Protein AF-A0A2M9IS26-F1 (afdb_monomer_lite)

Foldseek 3Di:
DDDPPPPPDPPPPPPLVNLLVVLQVVLVVLVQCLPPVRHPFDKFFFLDDDVVLVVLSVLLNVLSVVSNVLSVVLSVVQVVDPPRDPVSSVVSSVSSVVSLVVSLVSLVVSVVVSVVNCVVCVVPPSVRRPDRTDIDGGRHRPPDD

Radius of gyration: 22.19 Å; chains: 1; bounding box: 55×34×73 Å

Secondary structure (DSSP, 8-state):
---------------HHHHHHHHHHHHHHHHHHHSTTT--PEEEEESS--TTHHHHHHHHHHHHHHHHHHHHHHHHHHHH-SS--THHHHHHHHHHHHHHHHHHHHHHHHHHHHHHHHHHTTTS-GGG-SSPPEEEEEPPPSS--

Sequence (145 aa):
MIDQSNEVKPGFSVHPLLVFGLGWLLGLASLVERVPLIGHGRQYGLCHPVPSLGPFTGTALVLIGGAFLASSFGAVMVARTSPPRRVFPIACLLIVSALLTAADRVDVHGERVAAEAVRAYASVPADQCDYTPDVYTATPGWFSW

pLDDT: mean 73.59, std 10.51, range [46.31, 87.0]

Structure (mmCIF, N/CA/C/O backbone):
data_AF-A0A2M9IS26-F1
#
_entry.id   AF-A0A2M9IS26-F1
#
loop_
_atom_site.group_PDB
_atom_site.id
_atom_site.type_symbol
_atom_site.label_atom_id
_atom_site.label_alt_id
_atom_site.label_comp_id
_atom_site.label_asym_id
_atom_site.label_entity_id
_atom_site.label_seq_id
_atom_site.pdbx_PDB_ins_code
_atom_site.Cartn_x
_atom_site.Cartn_y
_atom_site.Cartn_z
_atom_site.occupancy
_atom_site.B_iso_or_equiv
_atom_site.auth_seq_id
_atom_site.auth_comp_id
_atom_site.auth_asym_id
_atom_site.auth_atom_id
_atom_site.pdbx_PDB_model_num
ATOM 1 N N . MET A 1 1 ? -35.591 -23.460 47.192 1.00 46.31 1 MET A N 1
ATOM 2 C CA . MET A 1 1 ? -34.126 -23.279 47.239 1.00 46.31 1 MET A CA 1
ATOM 3 C C . MET A 1 1 ? -33.550 -24.134 46.120 1.00 46.31 1 MET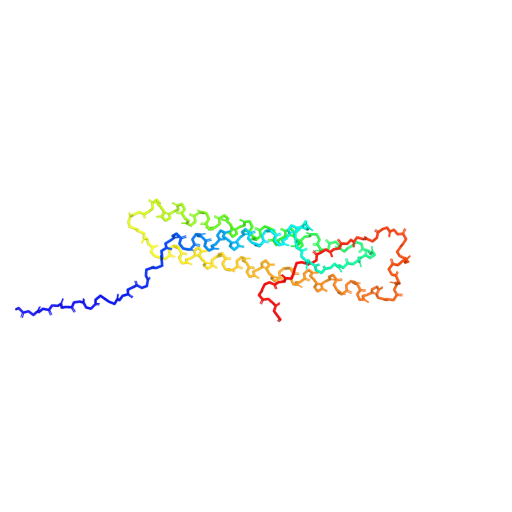 A C 1
ATOM 5 O O . MET A 1 1 ? -33.417 -25.334 46.299 1.00 46.31 1 MET A O 1
ATOM 9 N N . ILE A 1 2 ? -33.376 -23.562 44.928 1.00 46.84 2 ILE A N 1
ATOM 10 C CA . ILE A 1 2 ? -32.699 -24.214 43.799 1.00 46.84 2 ILE A CA 1
ATOM 11 C C . ILE A 1 2 ? -31.676 -23.193 43.320 1.00 46.84 2 ILE A C 1
ATOM 13 O O . ILE A 1 2 ? -32.036 -22.086 42.925 1.00 46.84 2 ILE A O 1
ATOM 17 N N . ASP A 1 3 ? -30.419 -23.561 43.506 1.00 48.00 3 ASP A N 1
ATOM 18 C CA . ASP A 1 3 ? -29.225 -22.776 43.245 1.00 48.00 3 ASP A CA 1
ATOM 19 C C . ASP A 1 3 ? -29.009 -22.686 41.726 1.00 48.00 3 ASP A C 1
ATOM 21 O O . ASP A 1 3 ? -28.799 -23.702 41.062 1.00 48.00 3 ASP A O 1
ATOM 25 N N . GLN A 1 4 ? -29.148 -21.486 41.155 1.00 47.78 4 GLN A N 1
ATOM 26 C CA . GLN A 1 4 ? -28.767 -21.212 39.769 1.00 47.78 4 GLN A CA 1
ATOM 27 C C . GLN A 1 4 ? -27.295 -20.804 39.744 1.00 47.78 4 GLN A C 1
ATOM 29 O O . GLN A 1 4 ? -26.956 -19.620 39.677 1.00 47.78 4 GLN A O 1
ATOM 34 N N . SER A 1 5 ? -26.415 -21.801 39.775 1.00 49.53 5 SER A N 1
ATOM 35 C CA . SER A 1 5 ? -25.014 -21.643 39.408 1.00 49.53 5 SER A CA 1
ATOM 36 C C . SER A 1 5 ? -24.925 -21.353 37.907 1.00 49.53 5 SER A C 1
ATOM 38 O O . SER A 1 5 ? -24.766 -22.232 37.064 1.00 49.53 5 SER A O 1
ATOM 40 N N . ASN A 1 6 ? -25.076 -20.075 37.560 1.00 53.09 6 ASN A N 1
ATOM 41 C CA . ASN A 1 6 ? -24.770 -19.564 36.234 1.00 53.09 6 ASN A CA 1
ATOM 42 C C . ASN A 1 6 ? -23.290 -19.834 35.943 1.00 53.09 6 ASN A C 1
ATOM 44 O O . ASN A 1 6 ? -22.412 -19.134 36.449 1.00 53.09 6 ASN A O 1
ATOM 48 N N . GLU A 1 7 ? -23.020 -20.845 35.116 1.00 47.09 7 GLU A N 1
ATOM 49 C CA . GLU A 1 7 ? -21.742 -21.016 34.436 1.00 47.09 7 GLU A CA 1
ATOM 50 C C . GLU A 1 7 ? -21.426 -19.733 33.660 1.00 47.09 7 GLU A C 1
ATOM 52 O O . GLU A 1 7 ? -21.895 -19.494 32.542 1.00 47.09 7 GLU A O 1
ATOM 57 N N . VAL A 1 8 ? -20.602 -18.879 34.260 1.00 56.06 8 VAL A N 1
ATOM 58 C CA . VAL A 1 8 ? -19.951 -17.787 33.551 1.00 56.06 8 VAL A CA 1
ATOM 59 C C . VAL A 1 8 ? -18.922 -18.436 32.631 1.00 56.06 8 VAL A C 1
ATOM 61 O O . VAL A 1 8 ? -17.785 -18.685 33.027 1.00 56.06 8 VAL A O 1
ATOM 64 N N . LYS A 1 9 ? -19.325 -18.734 31.388 1.00 53.34 9 LYS A N 1
ATOM 65 C CA . LYS A 1 9 ? -18.377 -19.057 30.313 1.00 53.34 9 LYS A CA 1
ATOM 66 C C . LYS A 1 9 ? -17.301 -17.969 30.309 1.00 53.34 9 LYS A C 1
ATOM 68 O O . LYS A 1 9 ? -17.676 -16.791 30.262 1.00 53.34 9 LYS A O 1
ATOM 73 N N . PRO A 1 10 ? -16.000 -18.312 30.348 1.00 46.38 10 PRO A N 1
ATOM 74 C CA . PRO A 1 10 ? -14.939 -17.320 30.297 1.00 46.38 10 PRO A CA 1
ATOM 75 C C . PRO A 1 10 ? -15.026 -16.612 28.945 1.00 46.38 10 PRO A C 1
ATOM 77 O O . PRO A 1 10 ? -14.585 -17.108 27.911 1.00 46.38 10 PRO A O 1
ATOM 80 N N . GLY A 1 11 ? -15.698 -15.464 28.941 1.00 51.19 11 GLY A N 1
ATOM 81 C CA . GLY A 1 11 ? -15.820 -14.624 27.769 1.00 51.19 11 GLY A CA 1
ATOM 82 C C . GLY A 1 11 ? -14.435 -14.100 27.444 1.00 51.19 11 GLY A C 1
ATOM 83 O O . GLY A 1 11 ? -13.858 -13.378 28.252 1.00 51.19 11 GLY A O 1
ATOM 84 N N . PHE A 1 12 ? -13.919 -14.472 26.275 1.00 53.66 12 PHE A N 1
ATOM 85 C CA . PHE A 1 12 ? -12.666 -13.969 25.729 1.00 53.66 12 PHE A CA 1
ATOM 86 C C . PHE A 1 12 ? -12.699 -12.432 25.759 1.00 53.66 12 PHE A C 1
ATOM 88 O O . PHE A 1 12 ? -13.391 -11.787 24.968 1.00 53.66 12 PHE A O 1
ATOM 95 N N . SER A 1 13 ? -12.040 -11.838 26.754 1.00 57.16 13 SER A N 1
ATOM 96 C CA . SER A 1 13 ? -12.052 -10.395 26.963 1.00 57.16 13 SER A CA 1
ATOM 97 C C . SER A 1 13 ? -10.930 -9.802 26.131 1.00 57.16 13 SER A C 1
ATOM 99 O O . SER A 1 13 ? -9.798 -9.668 26.590 1.00 57.16 13 SER A O 1
ATOM 101 N N . VAL A 1 14 ? -11.233 -9.493 24.871 1.00 59.91 14 VAL A N 1
ATOM 102 C CA . VAL A 1 14 ? -10.295 -8.790 23.994 1.00 59.91 14 VAL A CA 1
ATOM 103 C C . VAL A 1 14 ? -10.093 -7.391 24.568 1.00 59.91 14 VAL A C 1
ATOM 105 O O . VAL A 1 14 ? -11.009 -6.565 24.552 1.00 59.91 14 VAL A O 1
ATOM 108 N N . HIS A 1 15 ? -8.910 -7.137 25.130 1.00 69.19 15 HIS A N 1
ATOM 109 C CA . HIS A 1 15 ? -8.607 -5.848 25.734 1.00 69.19 15 HIS A CA 1
ATOM 110 C C . HIS A 1 15 ? -8.590 -4.790 24.617 1.00 69.19 15 HIS A C 1
ATOM 112 O O . HIS A 1 15 ? -7.833 -4.940 23.658 1.00 69.19 15 HIS A O 1
ATOM 118 N N . PRO A 1 16 ? -9.390 -3.715 24.695 1.00 65.31 16 PRO A N 1
ATOM 119 C CA . PRO A 1 16 ? -9.460 -2.721 23.620 1.00 65.31 16 PRO A CA 1
ATOM 120 C C . PRO A 1 16 ? -8.125 -2.020 23.327 1.00 65.31 16 PRO A C 1
ATOM 122 O O . PRO A 1 16 ? -7.873 -1.628 22.192 1.00 65.31 16 PRO A O 1
ATOM 125 N N . LEU A 1 17 ? -7.232 -1.954 24.320 1.00 70.56 17 LEU A N 1
ATOM 126 C CA . LEU A 1 17 ? -5.839 -1.531 24.153 1.00 70.56 17 LEU A CA 1
ATOM 127 C C . LEU A 1 17 ? -5.050 -2.427 23.191 1.00 70.56 17 LEU A C 1
ATOM 129 O O . LEU A 1 17 ? -4.205 -1.935 22.453 1.00 70.56 17 LEU A O 1
ATOM 133 N N . LEU A 1 18 ? -5.343 -3.726 23.172 1.00 71.94 18 LEU A N 1
ATOM 134 C CA . LEU A 1 18 ? -4.676 -4.708 22.320 1.00 71.94 18 LEU A CA 1
ATOM 135 C C . LEU A 1 18 ? -5.096 -4.524 20.855 1.00 71.94 18 LEU A C 1
ATOM 137 O O . LEU A 1 18 ? -4.247 -4.539 19.971 1.00 71.94 18 LEU A O 1
ATOM 141 N N . VAL A 1 19 ? -6.384 -4.254 20.604 1.00 68.31 19 VAL A N 1
ATOM 142 C CA . VAL A 1 19 ? -6.912 -3.945 19.259 1.00 68.31 19 VAL A CA 1
ATOM 143 C C . VAL A 1 19 ? -6.318 -2.646 18.722 1.00 68.31 19 VAL A C 1
ATOM 145 O O . VAL A 1 19 ? -5.867 -2.601 17.579 1.00 68.31 19 VAL A O 1
ATOM 148 N N . PHE A 1 20 ? -6.276 -1.606 19.557 1.00 71.31 20 PHE A N 1
ATOM 149 C CA . PHE A 1 20 ? -5.666 -0.330 19.194 1.00 71.31 20 PHE A CA 1
ATOM 150 C C . PHE A 1 20 ? -4.170 -0.475 18.914 1.00 71.31 20 PHE A C 1
ATOM 152 O O . PHE A 1 20 ? -3.701 -0.040 17.864 1.00 71.31 20 PHE A O 1
ATOM 159 N N . GLY A 1 21 ? -3.435 -1.121 19.823 1.00 75.44 21 GLY A N 1
ATOM 160 C CA . GLY A 1 21 ? -1.999 -1.342 19.686 1.00 75.44 21 GLY A CA 1
ATOM 161 C C . GLY A 1 21 ? -1.659 -2.121 18.419 1.00 75.44 21 GLY A C 1
ATOM 162 O O . GLY A 1 21 ? -0.794 -1.692 17.663 1.00 75.44 21 GLY A O 1
ATOM 163 N N . LEU A 1 22 ? -2.390 -3.203 18.131 1.00 75.69 22 LEU A N 1
ATOM 164 C CA . LEU A 1 22 ? -2.222 -3.969 16.893 1.00 75.69 22 LEU A CA 1
ATOM 165 C C . LEU A 1 22 ? -2.521 -3.130 15.651 1.00 75.69 22 LEU A C 1
ATOM 167 O O . LEU A 1 22 ? -1.699 -3.097 14.744 1.00 75.69 22 LEU A O 1
ATOM 171 N N . GLY A 1 23 ? -3.660 -2.434 15.602 1.00 71.00 23 GLY A N 1
ATOM 172 C CA . GLY A 1 23 ? -4.026 -1.620 14.440 1.00 71.00 23 GLY A CA 1
ATOM 173 C C . GLY A 1 23 ? -3.043 -0.475 14.186 1.00 71.00 23 GLY A C 1
ATOM 174 O O . GLY A 1 23 ? -2.708 -0.187 13.039 1.00 71.00 23 GLY A O 1
ATOM 175 N N . TRP A 1 24 ? -2.542 0.150 15.253 1.00 77.75 24 TRP A N 1
ATOM 176 C CA . TRP A 1 24 ? -1.553 1.222 15.170 1.00 77.75 24 TRP A CA 1
ATOM 177 C C . TRP A 1 24 ? -0.190 0.703 14.706 1.00 77.75 24 TRP A C 1
ATOM 179 O O . TRP A 1 24 ? 0.390 1.272 13.785 1.00 77.75 24 TRP A O 1
ATOM 189 N N . LEU A 1 25 ? 0.292 -0.404 15.282 1.00 80.00 25 LEU A N 1
ATOM 190 C CA . LEU A 1 25 ? 1.553 -1.033 14.880 1.00 80.00 25 LEU A CA 1
ATOM 191 C C . LEU A 1 25 ? 1.502 -1.544 13.440 1.00 80.00 25 LEU A C 1
ATOM 193 O O . LEU A 1 25 ? 2.449 -1.315 12.698 1.00 80.00 25 LEU A O 1
ATOM 197 N N . LEU A 1 26 ? 0.398 -2.175 13.027 1.00 74.31 26 LEU A N 1
ATOM 198 C CA . LEU A 1 26 ? 0.199 -2.623 11.646 1.00 74.31 26 LEU A CA 1
ATOM 199 C C . LEU A 1 26 ? 0.184 -1.434 10.681 1.00 74.31 26 LEU A C 1
ATOM 201 O O . LEU A 1 26 ? 0.877 -1.467 9.669 1.00 74.31 26 LEU A O 1
ATOM 205 N N . GLY A 1 27 ? -0.541 -0.362 11.014 1.00 71.88 27 GLY A N 1
ATOM 206 C CA . GLY A 1 27 ? -0.551 0.867 10.220 1.00 71.88 27 GLY A CA 1
ATOM 207 C C . GLY A 1 27 ? 0.842 1.491 10.099 1.00 71.88 27 GLY A C 1
ATOM 208 O O . GLY A 1 27 ? 1.278 1.802 8.993 1.00 71.88 27 GLY A O 1
ATOM 209 N N . LEU A 1 28 ? 1.572 1.606 11.212 1.00 78.12 28 LEU A N 1
ATOM 210 C CA . LEU A 1 28 ? 2.923 2.165 11.241 1.00 78.12 28 LEU A CA 1
ATOM 211 C C . LEU A 1 28 ? 3.913 1.308 10.445 1.00 78.12 28 LEU A C 1
ATOM 213 O O . LEU A 1 28 ? 4.630 1.838 9.604 1.00 78.12 28 LEU A O 1
ATOM 217 N N . ALA A 1 29 ? 3.933 -0.005 10.672 1.00 75.62 29 ALA A N 1
ATOM 218 C CA . ALA A 1 29 ? 4.802 -0.923 9.943 1.00 75.62 29 ALA A CA 1
ATOM 219 C C . ALA A 1 29 ? 4.510 -0.871 8.434 1.00 75.62 29 ALA A C 1
ATOM 221 O O . ALA A 1 29 ? 5.428 -0.760 7.627 1.00 75.62 29 ALA A O 1
ATOM 222 N N . SER A 1 30 ? 3.231 -0.800 8.056 1.00 70.31 30 SER A N 1
ATOM 223 C CA . SER A 1 30 ? 2.818 -0.686 6.656 1.00 70.31 30 SER A CA 1
ATOM 224 C C . SER A 1 30 ? 3.199 0.655 6.004 1.00 70.31 30 SER A C 1
ATOM 226 O O . SER A 1 30 ? 3.385 0.713 4.789 1.00 70.31 30 SER A O 1
ATOM 228 N N . LEU A 1 31 ? 3.331 1.731 6.790 1.00 71.62 31 LEU A N 1
ATOM 229 C CA . LEU A 1 31 ? 3.856 3.019 6.328 1.00 71.62 31 LEU A CA 1
ATOM 230 C C . LEU A 1 31 ? 5.372 2.963 6.167 1.00 71.62 31 LEU A C 1
ATOM 232 O O . LEU A 1 31 ? 5.874 3.368 5.126 1.00 71.62 31 LEU A O 1
ATOM 236 N N . VAL A 1 32 ? 6.086 2.450 7.173 1.00 75.50 32 VAL A N 1
ATOM 237 C CA . VAL A 1 32 ? 7.556 2.368 7.178 1.00 75.50 32 VAL A CA 1
ATOM 238 C C . VAL A 1 32 ? 8.068 1.585 5.974 1.00 75.50 32 VAL A C 1
ATOM 240 O O . VAL A 1 32 ? 9.007 2.031 5.322 1.00 75.50 32 VAL A O 1
ATOM 243 N N . GLU A 1 33 ? 7.422 0.474 5.626 1.00 68.31 33 GLU A N 1
ATOM 244 C CA . GLU A 1 33 ? 7.812 -0.314 4.454 1.00 68.31 33 GLU A CA 1
ATOM 245 C C . GLU A 1 33 ? 7.548 0.388 3.117 1.00 68.31 33 GLU A C 1
ATOM 247 O O . GLU A 1 33 ? 8.265 0.153 2.145 1.00 68.31 33 GLU A O 1
ATOM 252 N N . ARG A 1 34 ? 6.557 1.284 3.070 1.00 68.00 34 ARG A N 1
ATOM 253 C CA . ARG A 1 34 ? 6.233 2.085 1.882 1.00 68.00 34 ARG A CA 1
ATOM 254 C C . ARG A 1 34 ? 7.063 3.364 1.777 1.00 68.00 34 ARG A C 1
ATOM 256 O O . ARG A 1 34 ? 7.013 4.028 0.744 1.00 68.00 34 ARG A O 1
ATOM 263 N N . VAL A 1 35 ? 7.845 3.714 2.804 1.00 67.25 35 VAL A N 1
ATOM 264 C CA . VAL A 1 35 ? 8.830 4.793 2.699 1.00 67.25 35 VAL A CA 1
ATOM 265 C C . VAL A 1 35 ? 10.059 4.256 1.947 1.00 67.25 35 VAL A C 1
ATOM 267 O O . VAL A 1 35 ? 10.758 3.379 2.463 1.00 67.25 35 VAL A O 1
ATOM 270 N N . PRO A 1 36 ? 10.390 4.808 0.761 1.00 58.00 36 PRO A N 1
ATOM 271 C CA . PRO A 1 36 ? 11.473 4.310 -0.098 1.00 58.00 36 PRO A CA 1
ATOM 272 C C . PRO A 1 36 ? 12.872 4.399 0.537 1.00 58.00 36 PRO A C 1
ATOM 274 O O . PRO A 1 36 ? 13.829 3.858 -0.002 1.00 58.00 36 PRO A O 1
ATOM 277 N N . LEU A 1 37 ? 13.000 5.070 1.684 1.00 57.31 37 LEU A N 1
ATOM 278 C CA . LEU A 1 37 ? 14.251 5.214 2.425 1.00 57.31 37 LEU A CA 1
ATOM 279 C C . LEU A 1 37 ? 14.625 3.965 3.249 1.00 57.31 37 LEU A C 1
ATOM 281 O O . LEU A 1 37 ? 15.773 3.849 3.667 1.00 57.31 37 LEU A O 1
ATOM 285 N N . ILE A 1 38 ? 13.665 3.074 3.537 1.00 57.84 38 ILE A N 1
ATOM 286 C CA . ILE A 1 38 ? 13.836 1.972 4.505 1.00 57.84 38 ILE A CA 1
ATOM 287 C C . ILE A 1 38 ? 13.488 0.604 3.889 1.00 57.84 38 ILE A C 1
ATOM 289 O O . ILE A 1 38 ? 14.101 -0.400 4.249 1.00 57.84 38 ILE A O 1
ATOM 293 N N . GLY A 1 39 ? 12.533 0.540 2.956 1.00 57.91 39 GLY A N 1
ATOM 294 C CA . GLY A 1 39 ? 12.046 -0.723 2.392 1.00 57.91 39 GLY A CA 1
ATOM 295 C C . GLY A 1 39 ? 12.939 -1.334 1.302 1.00 57.91 39 GLY A C 1
ATOM 296 O O . GLY A 1 39 ? 13.387 -0.650 0.384 1.00 57.91 39 GLY A O 1
ATOM 297 N N . HIS A 1 40 ? 13.132 -2.657 1.342 1.00 64.00 40 HIS A N 1
ATOM 298 C CA . HIS A 1 40 ? 13.707 -3.453 0.246 1.00 64.00 40 HIS A CA 1
ATOM 299 C C . HIS A 1 40 ? 12.640 -3.800 -0.806 1.00 64.00 40 HIS A C 1
ATOM 301 O O . HIS A 1 40 ? 12.338 -4.967 -1.054 1.00 64.00 40 HIS A O 1
ATOM 307 N N . GLY A 1 41 ? 12.023 -2.772 -1.390 1.00 69.50 41 GLY A N 1
ATOM 308 C CA . GLY A 1 41 ? 11.051 -2.952 -2.466 1.00 69.50 41 GLY A CA 1
ATOM 309 C C . GLY A 1 41 ? 11.706 -3.459 -3.751 1.00 69.50 41 GLY A C 1
ATOM 310 O O . GLY A 1 41 ? 12.878 -3.182 -4.020 1.00 69.50 41 GLY A O 1
ATOM 311 N N . ARG A 1 42 ? 10.948 -4.194 -4.572 1.00 77.81 42 ARG A N 1
ATOM 312 C CA . ARG A 1 42 ? 11.415 -4.566 -5.913 1.00 77.81 42 ARG A CA 1
ATOM 313 C C . ARG A 1 42 ? 11.382 -3.336 -6.803 1.00 77.81 42 ARG A C 1
ATOM 315 O O . ARG A 1 42 ? 10.360 -2.661 -6.900 1.00 77.81 42 ARG A O 1
ATOM 322 N N . GLN A 1 43 ? 12.503 -3.053 -7.448 1.00 82.69 43 GLN A N 1
ATOM 323 C CA . GLN A 1 43 ? 12.634 -1.912 -8.341 1.00 82.69 43 GLN A CA 1
ATOM 324 C C . GLN A 1 43 ? 12.385 -2.349 -9.781 1.00 82.69 43 GLN A C 1
ATOM 326 O O . GLN A 1 43 ? 12.986 -3.307 -10.268 1.00 82.69 43 GLN A O 1
ATOM 331 N N . TYR A 1 44 ? 11.500 -1.626 -10.453 1.00 80.19 44 TYR A N 1
ATOM 332 C CA . TYR A 1 44 ? 11.160 -1.800 -11.854 1.00 80.19 44 TYR A CA 1
ATOM 333 C C . TYR A 1 44 ? 11.573 -0.526 -12.592 1.00 80.19 44 TYR A C 1
ATOM 335 O O . TYR A 1 44 ? 11.004 0.540 -12.364 1.00 80.19 44 TYR A O 1
ATOM 343 N N . GLY A 1 45 ? 12.597 -0.633 -13.442 1.00 80.31 45 GLY A N 1
ATOM 344 C CA . GLY A 1 45 ? 13.002 0.450 -14.335 1.00 80.31 45 GLY A CA 1
ATOM 345 C C . GLY A 1 45 ? 12.045 0.520 -15.516 1.00 80.31 45 GLY A C 1
ATOM 346 O O . GLY A 1 45 ? 11.952 -0.428 -16.294 1.00 80.31 45 GLY A O 1
ATOM 347 N N . LEU A 1 46 ? 11.314 1.619 -15.631 1.00 80.88 46 LEU A N 1
ATOM 348 C CA . LEU A 1 46 ? 10.361 1.856 -16.703 1.00 80.88 46 LEU A CA 1
ATOM 349 C C . LEU A 1 46 ? 11.006 2.830 -17.684 1.00 80.88 46 LEU A C 1
ATOM 351 O O . LEU A 1 46 ? 11.384 3.929 -17.282 1.00 80.88 46 LEU A O 1
ATOM 355 N N . CYS A 1 47 ? 11.120 2.448 -18.963 1.00 81.06 47 CYS A N 1
ATOM 356 C CA . CYS A 1 47 ? 11.392 3.452 -19.986 1.00 81.06 47 CYS A CA 1
ATOM 357 C C . CYS A 1 47 ? 10.179 4.384 -20.021 1.00 81.06 47 CYS A C 1
ATOM 359 O O . CYS A 1 47 ? 10.277 5.488 -19.535 1.00 81.06 47 CYS A O 1
ATOM 361 N N . HIS A 1 48 ? 8.994 3.956 -20.460 1.00 80.44 48 HIS A N 1
ATOM 362 C CA . HIS A 1 48 ? 7.860 4.884 -20.575 1.00 80.44 48 HIS A CA 1
ATOM 363 C C . HIS A 1 48 ? 7.088 5.102 -19.264 1.00 80.44 48 HIS A C 1
ATOM 365 O O . HIS A 1 48 ? 6.841 4.134 -18.538 1.00 80.44 48 HIS A O 1
ATOM 371 N N . PRO A 1 49 ? 6.621 6.339 -18.989 1.00 74.50 49 PRO A N 1
ATOM 372 C CA . PRO A 1 49 ? 5.776 6.606 -17.835 1.00 74.50 49 PRO A CA 1
ATOM 373 C C . PRO A 1 49 ? 4.466 5.829 -17.974 1.00 74.50 49 PRO A C 1
ATOM 375 O O . PRO A 1 49 ? 3.741 5.966 -18.961 1.00 74.50 49 PRO A O 1
ATOM 378 N N . VAL A 1 50 ? 4.152 5.007 -16.972 1.00 79.69 50 VAL A N 1
ATOM 379 C CA . VAL A 1 50 ? 2.904 4.242 -16.919 1.00 79.69 50 VAL A CA 1
ATOM 380 C C . VAL A 1 50 ? 1.918 5.013 -16.032 1.00 79.69 50 VAL A C 1
ATOM 382 O O . VAL A 1 50 ? 2.028 4.957 -14.803 1.00 79.69 50 VAL A O 1
ATOM 385 N N . PRO A 1 51 ? 0.946 5.746 -16.610 1.00 80.38 51 PRO A N 1
ATOM 386 C CA . PRO A 1 51 ? 0.114 6.692 -15.861 1.00 80.38 51 PRO A CA 1
ATOM 387 C C . PRO A 1 51 ? -0.771 6.028 -14.797 1.00 80.38 51 PRO A C 1
ATOM 389 O O . PRO A 1 51 ? -1.252 6.706 -13.893 1.00 80.38 51 PRO A O 1
ATOM 392 N N . SER A 1 52 ? -0.974 4.709 -14.864 1.00 80.19 52 SER A N 1
ATOM 393 C CA . SER A 1 52 ? -1.744 3.954 -13.874 1.00 80.19 52 SER A CA 1
ATOM 394 C C . SER A 1 52 ? -0.991 3.682 -12.567 1.00 80.19 52 SER A C 1
ATOM 396 O O . SER A 1 52 ? -1.644 3.460 -11.552 1.00 80.19 52 SER A O 1
ATOM 398 N N . LEU A 1 53 ? 0.350 3.738 -12.539 1.00 76.94 53 LEU A N 1
ATOM 399 C CA . LEU A 1 53 ? 1.132 3.394 -11.339 1.00 76.94 53 LEU A CA 1
ATOM 400 C C . LEU A 1 53 ? 1.014 4.435 -10.218 1.00 76.94 53 LEU A C 1
ATOM 402 O O . LEU A 1 53 ? 0.881 4.066 -9.052 1.00 76.94 53 LEU A O 1
ATOM 406 N N . GLY A 1 54 ? 1.000 5.728 -10.557 1.00 77.88 54 GLY A N 1
ATOM 407 C CA . GLY A 1 54 ? 0.845 6.810 -9.575 1.00 77.88 54 GLY A CA 1
ATOM 408 C C . GLY A 1 54 ? -0.452 6.705 -8.755 1.00 77.88 54 GLY A C 1
ATOM 409 O O . GLY A 1 54 ? -0.395 6.721 -7.521 1.00 77.88 54 GLY A O 1
ATOM 410 N N . PRO A 1 55 ? -1.622 6.538 -9.403 1.00 84.75 55 PRO A N 1
ATOM 411 C CA . PRO A 1 55 ? -2.889 6.305 -8.716 1.00 84.75 55 PRO A CA 1
ATOM 412 C C . PRO A 1 55 ? -2.893 5.081 -7.791 1.00 84.75 55 PRO A C 1
ATOM 414 O O . PRO A 1 55 ? -3.533 5.140 -6.739 1.00 84.75 55 PRO A O 1
ATOM 417 N N . PHE A 1 56 ? -2.188 3.992 -8.127 1.00 80.75 56 PHE A N 1
ATOM 418 C CA . PHE A 1 56 ? -2.149 2.799 -7.272 1.00 80.75 56 PHE A CA 1
ATOM 419 C C . PHE A 1 56 ? -1.441 3.072 -5.947 1.00 80.75 56 PHE A C 1
ATOM 421 O O . PHE A 1 56 ? -2.031 2.842 -4.891 1.00 80.75 56 PHE A O 1
ATOM 428 N N . THR A 1 57 ? -0.247 3.668 -5.983 1.00 77.31 57 THR A N 1
ATOM 429 C CA . THR A 1 57 ? 0.482 4.041 -4.761 1.00 77.31 57 THR A CA 1
ATOM 430 C C . THR A 1 57 ? -0.331 5.015 -3.904 1.00 77.31 57 THR A C 1
ATOM 432 O O . THR A 1 57 ? -0.439 4.843 -2.690 1.00 77.31 57 THR A O 1
ATOM 435 N N . GLY A 1 58 ? -0.972 6.011 -4.527 1.00 80.19 58 GLY A N 1
ATOM 436 C CA . GLY A 1 58 ? -1.853 6.942 -3.818 1.00 80.19 58 GLY A CA 1
ATOM 437 C C . GLY A 1 58 ? -3.046 6.244 -3.158 1.00 80.19 58 GLY A C 1
ATOM 438 O O . GLY A 1 58 ? -3.359 6.511 -1.999 1.00 80.19 58 GLY A O 1
ATOM 439 N N . THR A 1 59 ? -3.679 5.302 -3.859 1.00 83.56 59 THR A N 1
ATOM 440 C CA . THR A 1 59 ? -4.809 4.527 -3.325 1.00 83.56 59 THR A CA 1
ATOM 441 C C . THR A 1 59 ? -4.386 3.665 -2.138 1.00 83.56 59 THR A C 1
ATOM 443 O O . THR A 1 59 ? -5.071 3.668 -1.114 1.00 83.56 59 THR A O 1
ATOM 446 N N . ALA A 1 60 ? -3.244 2.977 -2.227 1.00 80.25 60 ALA A N 1
ATOM 447 C CA . ALA A 1 60 ? -2.708 2.182 -1.124 1.00 80.25 60 ALA A CA 1
ATOM 448 C C . ALA A 1 60 ? -2.455 3.049 0.123 1.00 80.25 60 ALA A C 1
ATOM 450 O O . ALA A 1 60 ? -2.907 2.706 1.217 1.00 80.25 60 ALA A O 1
ATOM 451 N N . LEU A 1 61 ? -1.834 4.225 -0.043 1.00 79.12 61 LEU A N 1
ATOM 452 C CA . LEU A 1 61 ? -1.602 5.184 1.045 1.00 79.12 61 LEU A CA 1
ATOM 453 C C . LEU A 1 61 ? -2.900 5.677 1.694 1.00 79.12 61 LEU A C 1
ATOM 455 O O . LEU A 1 61 ? -2.989 5.740 2.922 1.00 79.12 61 LEU A O 1
ATOM 459 N N . VAL A 1 62 ? -3.923 5.985 0.893 1.00 85.81 62 VAL A N 1
ATOM 460 C CA . VAL A 1 62 ? -5.237 6.402 1.405 1.00 85.81 62 VAL A CA 1
ATOM 461 C C . VAL A 1 62 ? -5.892 5.287 2.220 1.00 85.81 62 VAL A C 1
ATOM 463 O O . VAL A 1 62 ? -6.441 5.558 3.287 1.00 85.81 62 VAL A O 1
ATOM 466 N N . LEU A 1 63 ? -5.807 4.034 1.766 1.00 84.19 63 LEU A N 1
ATOM 467 C CA . LEU A 1 63 ? -6.375 2.887 2.480 1.00 84.19 63 LEU A CA 1
ATOM 468 C C . LEU A 1 63 ? -5.695 2.666 3.838 1.00 84.19 63 LEU A C 1
ATOM 470 O O . LEU A 1 63 ? -6.379 2.475 4.844 1.00 84.19 63 LEU A O 1
ATOM 474 N N . ILE A 1 64 ? -4.367 2.767 3.894 1.00 80.44 64 ILE A N 1
ATOM 475 C CA . ILE A 1 64 ? -3.599 2.659 5.145 1.00 80.44 64 ILE A CA 1
ATOM 476 C C . ILE A 1 64 ? -3.918 3.819 6.087 1.00 80.44 64 ILE A C 1
ATOM 478 O O . ILE A 1 64 ? -4.152 3.604 7.276 1.00 80.44 64 ILE A O 1
ATOM 482 N N . GLY A 1 65 ? -3.971 5.047 5.562 1.00 81.25 65 GLY A N 1
ATOM 483 C CA . GLY A 1 65 ? -4.361 6.224 6.335 1.00 81.25 65 GLY A CA 1
ATOM 484 C C . GLY A 1 65 ? -5.767 6.070 6.917 1.00 81.25 65 GLY A C 1
ATOM 485 O O . GLY A 1 65 ? -5.986 6.329 8.101 1.00 81.25 65 GLY A O 1
ATOM 486 N N . GLY A 1 66 ? -6.706 5.551 6.123 1.00 82.00 66 GLY A N 1
ATOM 487 C CA . GLY A 1 66 ? -8.050 5.198 6.574 1.00 82.00 66 GLY A CA 1
ATOM 488 C C . GLY A 1 66 ? -8.045 4.150 7.689 1.00 82.00 66 GLY A C 1
ATOM 489 O O . GLY A 1 66 ? -8.761 4.309 8.676 1.00 82.00 66 GLY A O 1
ATOM 490 N N . ALA A 1 67 ? -7.203 3.119 7.585 1.00 80.62 67 ALA A N 1
ATOM 491 C CA . ALA A 1 67 ? -7.071 2.082 8.608 1.00 80.62 67 ALA A CA 1
ATOM 492 C C . ALA A 1 67 ? -6.523 2.654 9.927 1.00 80.62 67 ALA A C 1
ATOM 494 O O . ALA A 1 67 ? -7.048 2.373 11.008 1.00 80.62 67 ALA A O 1
ATOM 495 N N . PHE A 1 68 ? -5.519 3.525 9.842 1.00 77.94 68 PHE A N 1
ATOM 496 C CA . PHE A 1 68 ? -4.948 4.214 10.995 1.00 77.94 68 PHE A CA 1
ATOM 497 C C . PHE A 1 68 ? -5.977 5.108 11.704 1.00 77.94 68 PHE A C 1
ATOM 499 O O . PHE A 1 68 ? -6.111 5.075 12.935 1.00 77.94 68 PHE A O 1
ATOM 506 N N . LEU A 1 69 ? -6.756 5.868 10.929 1.00 83.31 69 LEU A N 1
ATOM 507 C CA . LEU A 1 69 ? -7.846 6.688 11.452 1.00 83.31 69 LEU A CA 1
ATOM 508 C C . LEU A 1 69 ? -8.928 5.816 12.093 1.00 83.31 69 LEU A C 1
ATOM 510 O O . LEU A 1 69 ? -9.319 6.081 13.227 1.00 83.31 69 LEU A O 1
ATOM 514 N N . ALA A 1 70 ? -9.362 4.742 11.429 1.00 80.56 70 ALA A N 1
ATOM 515 C CA . ALA A 1 70 ? -10.365 3.821 11.962 1.00 80.56 70 ALA A CA 1
ATOM 516 C C . ALA A 1 70 ? -9.932 3.207 13.304 1.00 80.56 70 ALA A C 1
ATOM 518 O O . ALA A 1 70 ? -10.737 3.148 14.236 1.00 80.56 70 ALA A O 1
ATOM 519 N N . SER A 1 71 ? -8.658 2.821 13.439 1.00 76.12 71 SER A N 1
ATOM 520 C CA . SER A 1 71 ? -8.093 2.333 14.705 1.00 76.12 71 SER A CA 1
ATOM 521 C C . SER A 1 71 ? -8.118 3.411 15.799 1.00 76.12 71 SER A C 1
ATOM 523 O O . SER A 1 71 ? -8.563 3.162 16.923 1.00 76.12 71 SER A O 1
ATOM 525 N N . SER A 1 72 ? -7.721 4.640 15.459 1.00 79.25 72 SER A N 1
ATOM 526 C CA . SER A 1 72 ? -7.687 5.776 16.391 1.00 79.25 72 SER A CA 1
ATOM 527 C C . SER A 1 72 ? -9.082 6.166 16.885 1.00 79.25 72 SER A C 1
ATOM 529 O O . SER A 1 72 ? -9.305 6.300 18.089 1.00 79.25 72 SER A O 1
ATOM 531 N N . PHE A 1 73 ? -10.052 6.279 15.973 1.00 83.25 73 PHE A N 1
ATOM 532 C CA . PHE A 1 73 ? -11.456 6.514 16.317 1.00 83.25 73 PHE A CA 1
ATOM 533 C C . PHE A 1 73 ? -12.030 5.366 17.149 1.00 83.25 73 PHE A C 1
ATOM 535 O O . PHE A 1 73 ? -12.732 5.616 18.131 1.00 83.25 73 PHE A O 1
ATOM 542 N N . GLY A 1 74 ? -11.681 4.125 16.800 1.00 75.69 74 GLY A N 1
ATOM 543 C CA . GLY A 1 74 ? -12.007 2.924 17.560 1.00 75.69 74 GLY A CA 1
ATOM 544 C C . GLY A 1 74 ? -11.627 3.054 19.036 1.00 75.69 74 GLY A C 1
ATOM 545 O O . GLY A 1 74 ? -12.464 2.897 19.926 1.00 75.69 74 GLY A O 1
ATOM 546 N N . ALA A 1 75 ? -10.371 3.418 19.291 1.00 74.56 75 ALA A N 1
ATOM 547 C CA . ALA A 1 75 ? -9.836 3.577 20.638 1.00 74.56 75 ALA A CA 1
ATOM 548 C C . ALA A 1 75 ? -10.474 4.733 21.413 1.00 74.56 75 ALA A C 1
ATOM 550 O O . ALA A 1 75 ? -10.862 4.551 22.568 1.00 74.56 75 ALA A O 1
ATOM 551 N N . VAL A 1 76 ? -10.628 5.902 20.782 1.00 80.88 76 VAL A N 1
ATOM 552 C CA . VAL A 1 76 ? -11.245 7.076 21.422 1.00 80.88 76 VAL A CA 1
ATOM 553 C C . VAL A 1 76 ? -12.684 6.778 21.831 1.00 80.88 76 VAL A C 1
ATOM 555 O O . VAL A 1 76 ? -13.095 7.119 22.939 1.00 80.88 76 VAL A O 1
ATOM 558 N N . MET A 1 77 ? -13.450 6.122 20.960 1.00 78.56 77 MET A N 1
ATOM 559 C CA . MET A 1 77 ? -14.838 5.773 21.249 1.00 78.56 77 MET A CA 1
ATOM 560 C C . MET A 1 77 ? -14.936 4.754 22.380 1.00 78.56 77 MET A C 1
ATOM 562 O O . MET A 1 77 ? -15.713 4.971 23.306 1.00 78.56 77 MET A O 1
ATOM 566 N N . VAL A 1 78 ? -14.106 3.703 22.376 1.00 74.75 78 VAL A N 1
ATOM 567 C CA . VAL A 1 78 ? -14.097 2.722 23.472 1.00 74.75 78 VAL A CA 1
ATOM 568 C C . VAL A 1 78 ? -13.705 3.363 24.804 1.00 74.75 78 VAL A C 1
ATOM 570 O O . VAL A 1 78 ? -14.318 3.049 25.820 1.00 74.75 78 VAL A O 1
ATOM 573 N N . ALA A 1 79 ? -12.743 4.290 24.811 1.00 75.38 79 ALA A N 1
ATOM 574 C CA . ALA A 1 79 ? -12.350 5.015 26.019 1.00 75.38 79 ALA A CA 1
ATOM 575 C C . ALA A 1 79 ? -13.462 5.929 26.567 1.00 75.38 79 ALA A C 1
ATOM 577 O O . ALA A 1 79 ? -13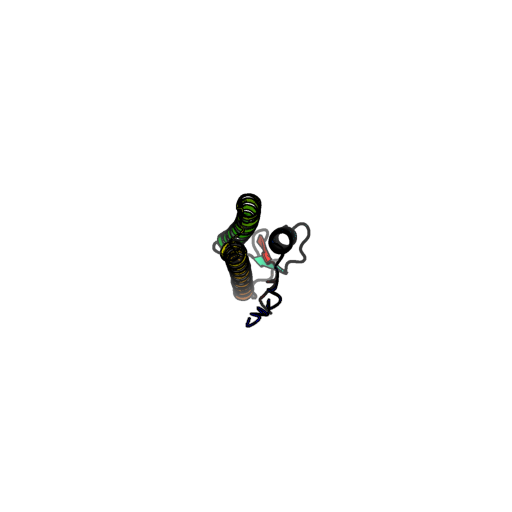.504 6.193 27.766 1.00 75.38 79 ALA A O 1
ATOM 578 N N . ARG A 1 80 ? -14.360 6.421 25.701 1.00 80.38 80 ARG A N 1
ATOM 579 C CA . ARG A 1 80 ? -15.448 7.342 26.073 1.00 80.38 80 ARG A CA 1
ATOM 580 C C . ARG A 1 80 ? -16.766 6.648 26.411 1.00 80.38 80 ARG A C 1
ATOM 582 O O . ARG A 1 80 ? -17.598 7.248 27.086 1.00 80.38 80 ARG A O 1
ATOM 589 N N . THR A 1 81 ? -16.992 5.420 25.949 1.00 70.06 81 THR A N 1
ATOM 590 C CA . THR A 1 81 ? -18.255 4.707 26.184 1.00 70.06 81 THR A CA 1
ATOM 591 C C . THR A 1 81 ? -18.169 3.743 27.363 1.00 70.06 81 THR A C 1
ATOM 593 O O . THR A 1 81 ? -17.496 2.717 27.281 1.00 70.06 81 THR A O 1
ATOM 596 N N . SER A 1 82 ? -18.952 4.020 28.407 1.00 68.75 82 SER A N 1
ATOM 597 C CA . SER A 1 82 ? -19.236 3.093 29.508 1.00 68.75 82 SER A CA 1
ATOM 598 C C . SER A 1 82 ? -20.743 2.800 29.569 1.00 68.75 82 SER A C 1
ATOM 600 O O . SER A 1 82 ? -21.518 3.752 29.665 1.00 68.75 82 SER A O 1
ATOM 602 N N . PRO A 1 83 ? -21.190 1.527 29.537 1.00 66.25 83 PRO A N 1
ATOM 603 C CA . PRO A 1 83 ? -20.398 0.305 29.379 1.00 66.25 83 PRO A CA 1
ATOM 604 C C . PRO A 1 83 ? -19.942 0.071 27.921 1.00 66.25 83 PRO A C 1
ATOM 606 O O . PRO A 1 83 ? -20.677 0.392 26.981 1.00 66.25 83 PRO A O 1
ATOM 609 N N . PRO A 1 84 ? -18.760 -0.533 27.704 1.00 63.1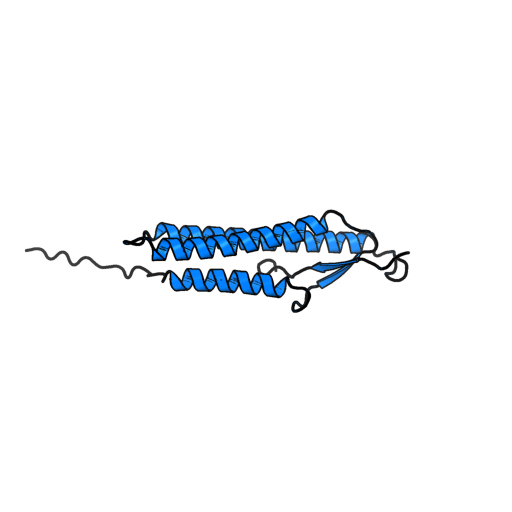9 84 PRO A N 1
ATOM 610 C CA . PRO A 1 84 ? -18.240 -0.782 26.365 1.00 63.19 84 PRO A CA 1
ATOM 611 C C . PRO A 1 84 ? -19.078 -1.847 25.646 1.00 63.19 84 PRO A C 1
ATOM 613 O O . PRO A 1 84 ? -19.122 -3.017 26.037 1.00 63.19 84 PRO A O 1
ATOM 616 N N . ARG A 1 85 ? -19.736 -1.463 24.548 1.00 67.38 85 ARG A N 1
ATOM 617 C CA . ARG A 1 85 ? -20.413 -2.420 23.662 1.00 67.38 85 ARG A CA 1
ATOM 618 C C . ARG A 1 85 ? -19.363 -3.170 22.841 1.00 67.38 85 ARG A C 1
ATOM 620 O O . ARG A 1 85 ? -18.764 -2.592 21.939 1.00 67.38 85 ARG A O 1
ATOM 627 N N . ARG A 1 86 ? -19.186 -4.472 23.107 1.00 69.69 86 ARG A N 1
ATOM 628 C CA . ARG A 1 86 ? -18.198 -5.351 22.435 1.00 69.69 86 ARG A CA 1
ATOM 629 C C . ARG A 1 86 ? -18.277 -5.361 20.901 1.00 69.69 86 ARG A C 1
ATOM 631 O O . ARG A 1 86 ? -17.282 -5.650 20.253 1.00 69.69 86 ARG A O 1
ATOM 638 N N . VAL A 1 87 ? -19.429 -5.028 20.318 1.00 75.56 87 VAL A N 1
ATOM 639 C CA . VAL A 1 87 ? -19.643 -5.015 18.858 1.00 75.56 87 VAL A CA 1
ATOM 640 C C . VAL A 1 87 ? -18.774 -3.966 18.156 1.00 75.56 87 VAL A C 1
ATOM 642 O O . VAL A 1 87 ? -18.264 -4.213 17.069 1.00 75.56 87 VAL A O 1
ATOM 645 N N . PHE A 1 88 ? -18.567 -2.810 18.786 1.00 75.50 88 PHE A N 1
ATOM 646 C CA . PHE A 1 88 ? -17.854 -1.691 18.177 1.00 75.50 88 PHE A CA 1
ATOM 647 C C . PHE A 1 88 ? -16.353 -1.959 17.928 1.00 75.50 88 PHE A C 1
ATOM 649 O O . PHE A 1 88 ? -15.924 -1.810 16.785 1.00 75.50 88 PHE A O 1
ATOM 656 N N . PRO A 1 89 ? -15.543 -2.420 18.909 1.00 72.19 89 PRO A N 1
ATOM 657 C CA . PRO A 1 89 ? -14.131 -2.726 18.659 1.00 72.19 89 PRO A CA 1
ATOM 658 C C . PRO A 1 89 ? -13.938 -3.864 17.648 1.00 72.19 89 PRO A C 1
ATOM 660 O O . PRO A 1 89 ? -12.983 -3.828 16.876 1.00 72.19 89 PRO A O 1
ATOM 663 N N . ILE A 1 90 ? -14.854 -4.840 17.608 1.00 78.81 90 ILE A N 1
ATOM 664 C CA . ILE A 1 90 ? -14.830 -5.915 16.606 1.00 78.81 90 ILE A CA 1
ATOM 665 C C . ILE A 1 90 ? -15.059 -5.337 15.206 1.00 78.81 90 ILE A C 1
ATOM 667 O O . ILE A 1 90 ? -14.300 -5.642 14.291 1.00 78.81 90 ILE A O 1
ATOM 671 N N . ALA A 1 91 ? -16.058 -4.466 15.037 1.00 81.75 91 ALA A N 1
ATOM 672 C CA . ALA A 1 91 ? -16.323 -3.815 13.757 1.00 81.75 91 ALA A CA 1
ATOM 673 C C . ALA A 1 91 ? -15.131 -2.964 13.284 1.00 81.75 91 ALA A C 1
ATOM 675 O O . ALA A 1 91 ? -14.747 -3.054 12.120 1.00 81.75 91 ALA A O 1
ATOM 676 N N . CYS A 1 92 ? -14.498 -2.197 14.179 1.00 79.44 92 CYS A N 1
ATOM 677 C CA . CYS A 1 92 ? -13.283 -1.444 13.854 1.00 79.44 92 CYS A CA 1
ATOM 678 C C . CYS A 1 92 ? -12.147 -2.357 13.382 1.00 79.44 92 CYS A C 1
ATOM 680 O O . CYS A 1 92 ? -11.502 -2.048 12.385 1.00 79.44 92 CYS A O 1
ATOM 682 N N . LEU A 1 93 ? -11.928 -3.490 14.058 1.00 79.94 93 LEU A N 1
ATOM 683 C CA . LEU A 1 93 ? -10.900 -4.454 13.666 1.00 79.94 93 LEU A CA 1
ATOM 684 C C . LEU A 1 93 ? -11.178 -5.016 12.268 1.00 79.94 93 LEU A C 1
ATOM 686 O O . LEU A 1 93 ? -10.277 -5.028 11.4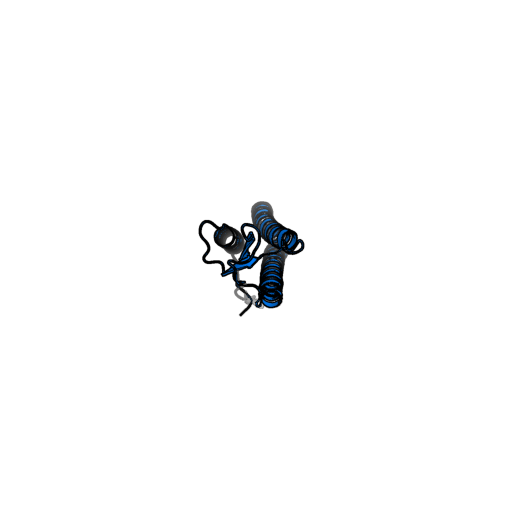36 1.00 79.94 93 LEU A O 1
ATOM 690 N N . LEU A 1 94 ? -12.426 -5.396 11.975 1.00 84.44 94 LEU A N 1
ATOM 691 C CA . LEU A 1 94 ? -12.816 -5.880 10.648 1.00 84.44 94 LEU A CA 1
ATOM 692 C C . LEU A 1 94 ? -12.593 -4.829 9.552 1.00 84.44 94 LEU A C 1
ATOM 694 O O . LEU A 1 94 ? -12.105 -5.169 8.477 1.00 84.44 94 LEU A O 1
ATOM 698 N N . ILE A 1 95 ? -12.909 -3.559 9.824 1.00 84.62 95 ILE A N 1
ATOM 699 C CA . ILE A 1 95 ? -12.673 -2.453 8.885 1.00 84.62 95 ILE A CA 1
ATOM 700 C C . ILE A 1 95 ? -11.174 -2.274 8.632 1.00 84.62 95 ILE A C 1
ATOM 702 O O . ILE A 1 95 ? -10.759 -2.189 7.480 1.00 84.62 95 ILE A O 1
ATOM 706 N N . VAL A 1 96 ? -10.357 -2.255 9.688 1.00 82.56 96 VAL A N 1
ATOM 707 C CA . VAL A 1 96 ? -8.894 -2.148 9.573 1.00 82.56 96 VAL A CA 1
ATOM 708 C C . VAL A 1 96 ? -8.337 -3.309 8.752 1.00 82.56 96 VAL A C 1
ATOM 710 O O . VAL A 1 96 ? -7.595 -3.073 7.804 1.00 82.56 96 VAL A O 1
ATOM 713 N N . SER A 1 97 ? -8.737 -4.547 9.053 1.00 82.19 97 SER A N 1
ATOM 714 C CA . SER A 1 97 ? -8.322 -5.725 8.286 1.00 82.19 97 SER A CA 1
ATOM 715 C C . SER A 1 97 ? -8.711 -5.608 6.812 1.00 82.19 97 SER A C 1
ATOM 717 O O . SER A 1 97 ? -7.867 -5.818 5.948 1.00 82.19 97 SER A O 1
ATOM 719 N N . ALA A 1 98 ? -9.951 -5.210 6.513 1.00 87.00 98 ALA A N 1
ATOM 720 C CA . ALA A 1 98 ? -10.416 -5.047 5.139 1.00 87.00 98 ALA A CA 1
ATOM 721 C C . ALA A 1 98 ? -9.623 -3.975 4.372 1.00 87.00 98 ALA A C 1
ATOM 723 O O . ALA A 1 98 ? -9.256 -4.197 3.219 1.00 87.00 98 ALA A O 1
ATOM 724 N N . LEU A 1 99 ? -9.325 -2.839 5.009 1.00 85.19 99 LEU A N 1
ATOM 725 C CA . LEU A 1 99 ? -8.540 -1.758 4.409 1.00 85.19 99 LEU A CA 1
ATOM 726 C C . LEU A 1 99 ? -7.094 -2.182 4.139 1.00 85.19 99 LEU A C 1
ATOM 728 O O . LEU A 1 99 ? -6.574 -1.901 3.062 1.00 85.19 99 LEU A O 1
ATOM 732 N N . LEU A 1 100 ? -6.465 -2.899 5.074 1.00 82.38 100 LEU A N 1
ATOM 733 C CA . LEU A 1 100 ? -5.107 -3.416 4.894 1.00 82.38 100 LEU A CA 1
ATOM 734 C C . LEU A 1 100 ? -5.044 -4.459 3.772 1.00 82.38 100 LEU A C 1
ATOM 736 O O . LEU A 1 100 ? -4.163 -4.380 2.923 1.00 82.38 100 LEU A O 1
ATOM 740 N N . THR A 1 101 ? -6.004 -5.387 3.706 1.00 84.69 101 THR A N 1
ATOM 741 C CA . THR A 1 101 ? -6.086 -6.359 2.602 1.00 84.69 101 THR A CA 1
ATOM 742 C C . THR A 1 101 ? -6.361 -5.680 1.259 1.00 84.69 101 THR A C 1
ATOM 744 O O . THR A 1 101 ? -5.849 -6.113 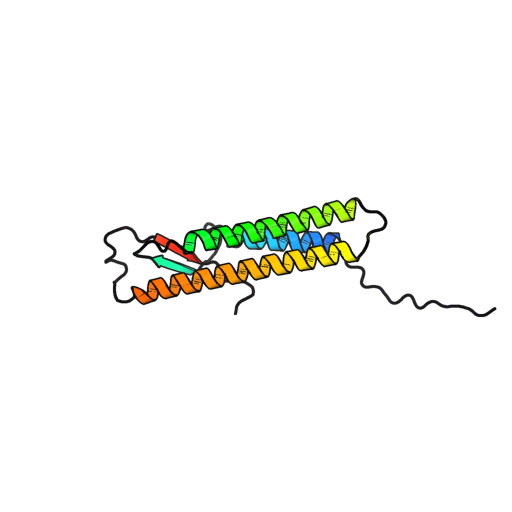0.229 1.00 84.69 101 THR A O 1
ATOM 747 N N . ALA A 1 102 ? -7.168 -4.618 1.237 1.00 85.44 102 ALA A N 1
ATOM 748 C CA . ALA A 1 102 ? -7.388 -3.844 0.021 1.00 85.44 102 ALA A CA 1
ATOM 749 C C . ALA A 1 102 ? -6.101 -3.137 -0.432 1.00 85.44 102 ALA A C 1
ATOM 751 O O . ALA A 1 102 ? -5.775 -3.204 -1.614 1.00 85.44 102 ALA A O 1
ATOM 752 N N . ALA A 1 103 ? -5.356 -2.520 0.492 1.00 82.75 103 ALA A N 1
ATOM 753 C CA . ALA A 1 103 ? -4.077 -1.877 0.189 1.00 82.75 103 ALA A CA 1
ATOM 754 C C . ALA A 1 103 ? -3.066 -2.884 -0.379 1.00 82.75 103 ALA A C 1
ATOM 756 O O . ALA A 1 103 ? -2.443 -2.619 -1.400 1.00 82.75 103 ALA A O 1
ATOM 757 N N . ASP A 1 104 ? -2.992 -4.071 0.223 1.00 84.38 104 ASP A N 1
ATOM 758 C CA . ASP A 1 104 ? -2.151 -5.175 -0.241 1.00 84.38 104 ASP A CA 1
ATOM 759 C C . ASP A 1 104 ? -2.462 -5.579 -1.689 1.00 84.38 104 ASP A C 1
ATOM 761 O O . ASP A 1 104 ? -1.578 -5.655 -2.538 1.00 84.38 104 ASP A O 1
ATOM 765 N N . ARG A 1 105 ? -3.747 -5.749 -2.020 1.00 84.19 105 ARG A N 1
ATOM 766 C CA . ARG A 1 105 ? -4.157 -6.079 -3.393 1.00 84.19 105 ARG A CA 1
ATOM 767 C C . ARG A 1 105 ? -3.839 -4.978 -4.394 1.00 84.19 105 ARG A C 1
ATOM 769 O O . ARG A 1 105 ? -3.548 -5.293 -5.547 1.00 84.19 105 ARG A O 1
ATOM 776 N N . VAL A 1 106 ? -3.932 -3.714 -3.981 1.00 85.88 106 VAL A N 1
ATOM 777 C CA . VAL A 1 106 ? -3.564 -2.574 -4.827 1.00 85.88 106 VAL A CA 1
ATOM 778 C C . VAL A 1 106 ? -2.067 -2.604 -5.126 1.00 85.88 106 VAL A C 1
ATOM 780 O O . VAL A 1 106 ? -1.698 -2.457 -6.289 1.00 85.88 106 VAL A O 1
ATOM 783 N N . ASP A 1 107 ? -1.226 -2.880 -4.128 1.00 82.88 107 ASP A N 1
ATOM 784 C CA . ASP A 1 107 ? 0.227 -2.974 -4.313 1.00 82.88 107 ASP A CA 1
ATOM 785 C C . ASP A 1 107 ? 0.610 -4.144 -5.228 1.00 82.88 107 ASP A C 1
ATOM 787 O O . ASP A 1 107 ? 1.369 -3.964 -6.178 1.00 82.88 107 ASP A O 1
ATOM 791 N N . VAL A 1 108 ? 0.003 -5.320 -5.035 1.00 85.12 108 VAL A N 1
ATOM 792 C CA . VAL A 1 108 ? 0.209 -6.492 -5.907 1.00 85.12 108 VAL A CA 1
ATOM 793 C C . VAL A 1 108 ? -0.216 -6.208 -7.341 1.00 85.12 108 VAL A C 1
ATOM 795 O O . VAL A 1 108 ? 0.429 -6.644 -8.296 1.00 85.12 108 VAL A O 1
ATOM 798 N N . HIS A 1 109 ? -1.333 -5.504 -7.517 1.00 85.69 109 HIS A N 1
ATOM 799 C CA . HIS A 1 109 ? -1.791 -5.133 -8.845 1.00 85.69 109 HIS A CA 1
ATOM 800 C C . HIS A 1 109 ? -0.840 -4.123 -9.498 1.00 85.69 109 HIS A C 1
ATOM 802 O O . HIS A 1 109 ? -0.482 -4.303 -10.661 1.00 85.69 109 HIS A O 1
ATOM 808 N N . GLY A 1 110 ? -0.369 -3.126 -8.742 1.00 83.75 110 GLY A N 1
ATOM 809 C CA . GLY A 1 110 ? 0.658 -2.184 -9.186 1.00 83.75 110 GLY A CA 1
ATOM 810 C C . GLY A 1 110 ? 1.949 -2.889 -9.602 1.00 83.75 110 GLY A C 1
ATOM 811 O O . GLY A 1 110 ? 2.470 -2.618 -10.682 1.00 83.75 110 GLY A O 1
ATOM 812 N N . GLU A 1 111 ? 2.411 -3.865 -8.814 1.00 85.62 111 GLU A N 1
ATOM 813 C CA . GLU A 1 111 ? 3.577 -4.685 -9.148 1.00 85.62 111 GLU A CA 1
ATOM 814 C C . GLU A 1 111 ? 3.375 -5.464 -10.451 1.00 85.62 111 GLU A C 1
ATOM 816 O O . GLU A 1 111 ? 4.252 -5.456 -11.313 1.00 85.62 111 GLU A O 1
ATOM 821 N N . ARG A 1 112 ? 2.220 -6.117 -10.632 1.00 86.12 112 ARG A N 1
ATOM 822 C CA . ARG A 1 112 ? 1.925 -6.861 -11.868 1.00 86.12 112 ARG A CA 1
ATOM 823 C C . ARG A 1 112 ? 1.939 -5.953 -13.089 1.00 86.12 112 ARG A C 1
ATOM 825 O O . ARG A 1 112 ? 2.557 -6.312 -14.084 1.00 86.12 112 ARG A O 1
ATOM 832 N N . VAL A 1 113 ? 1.320 -4.777 -12.996 1.00 85.81 113 VAL A N 1
ATOM 833 C CA . VAL A 1 113 ? 1.311 -3.790 -14.084 1.00 85.81 113 VAL A CA 1
ATOM 834 C C . VAL A 1 113 ? 2.728 -3.291 -14.381 1.00 85.81 113 VAL A C 1
ATOM 836 O O . VAL A 1 113 ? 3.108 -3.197 -15.546 1.00 85.81 113 VAL A O 1
ATOM 839 N N . ALA A 1 114 ? 3.539 -3.027 -13.354 1.00 84.19 114 ALA A N 1
ATOM 840 C CA . ALA A 1 114 ? 4.938 -2.642 -13.535 1.00 84.19 114 ALA A CA 1
ATOM 841 C C . ALA A 1 114 ? 5.755 -3.764 -14.198 1.00 84.19 114 ALA A C 1
ATOM 843 O O . ALA A 1 114 ? 6.500 -3.516 -15.145 1.00 84.19 114 ALA A O 1
ATOM 844 N N . ALA A 1 115 ? 5.578 -5.011 -13.760 1.00 84.38 115 ALA A N 1
ATOM 845 C CA . ALA A 1 115 ? 6.249 -6.171 -14.334 1.00 84.38 115 ALA A CA 1
ATOM 846 C C . ALA A 1 115 ? 5.821 -6.432 -15.788 1.00 84.38 115 ALA A C 1
ATOM 848 O O . ALA A 1 115 ? 6.658 -6.778 -16.621 1.00 84.38 115 ALA A O 1
ATOM 849 N N . GLU A 1 116 ? 4.539 -6.261 -16.113 1.00 85.62 116 GLU A N 1
ATOM 850 C CA . GLU A 1 116 ? 4.022 -6.351 -17.482 1.00 85.62 116 GLU A CA 1
ATOM 851 C C . GLU A 1 116 ? 4.590 -5.249 -18.374 1.00 85.62 116 GLU A C 1
ATOM 853 O O . GLU A 1 116 ? 5.011 -5.544 -19.490 1.00 85.62 116 GLU A O 1
ATOM 858 N N . ALA A 1 117 ? 4.685 -4.014 -17.874 1.00 82.81 117 ALA A N 1
ATOM 859 C CA . ALA A 1 117 ? 5.319 -2.920 -18.598 1.00 82.81 117 ALA A CA 1
ATOM 860 C C . ALA A 1 117 ? 6.792 -3.239 -18.892 1.00 82.81 117 ALA A C 1
ATOM 862 O O . ALA A 1 117 ? 7.210 -3.178 -20.044 1.00 82.81 117 ALA A O 1
ATOM 863 N N . VAL A 1 118 ? 7.562 -3.684 -17.895 1.00 82.12 118 VAL A N 1
ATOM 864 C CA . VAL A 1 118 ? 8.961 -4.099 -18.103 1.00 82.12 118 VAL A CA 1
ATOM 865 C C . VAL A 1 118 ? 9.063 -5.245 -19.113 1.00 82.12 118 VAL A C 1
ATOM 867 O O . VAL A 1 118 ? 9.939 -5.224 -19.970 1.00 82.12 118 VAL A O 1
ATOM 870 N N . ARG A 1 119 ? 8.155 -6.229 -19.072 1.00 82.19 119 ARG A N 1
ATOM 871 C CA . ARG A 1 119 ? 8.125 -7.334 -20.049 1.00 82.19 119 ARG A CA 1
ATOM 872 C C . ARG A 1 119 ? 7.793 -6.871 -21.461 1.00 82.19 119 ARG A C 1
ATOM 874 O O . ARG A 1 119 ? 8.406 -7.365 -22.403 1.00 82.19 119 ARG A O 1
ATOM 881 N N . ALA A 1 120 ? 6.853 -5.943 -21.615 1.00 79.56 120 ALA A N 1
ATOM 882 C CA . ALA A 1 120 ? 6.499 -5.376 -22.913 1.00 79.56 120 ALA A CA 1
ATOM 883 C C . ALA A 1 1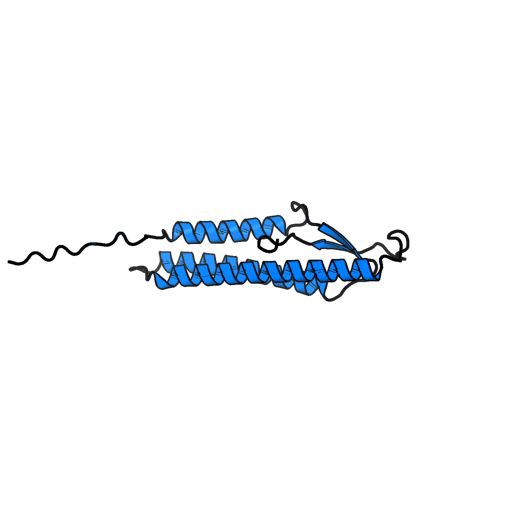20 ? 7.697 -4.669 -23.568 1.00 79.56 120 ALA A C 1
ATOM 885 O O . ALA A 1 120 ? 7.832 -4.698 -24.788 1.00 79.56 120 ALA A O 1
ATOM 886 N N . TYR A 1 121 ? 8.596 -4.111 -22.754 1.00 68.69 121 TYR A N 1
ATOM 887 C CA . TYR A 1 121 ? 9.832 -3.472 -23.199 1.00 68.69 121 TYR A CA 1
ATOM 888 C C . TYR A 1 121 ? 11.081 -4.331 -22.973 1.00 68.69 121 TYR A C 1
ATOM 890 O O . TYR A 1 121 ? 12.186 -3.828 -23.121 1.00 68.69 121 TYR A O 1
ATOM 898 N N . ALA A 1 122 ? 10.948 -5.630 -22.676 1.00 63.44 122 ALA A N 1
ATOM 899 C CA . ALA A 1 122 ? 12.098 -6.499 -22.400 1.00 63.44 122 ALA A CA 1
ATOM 900 C C . ALA A 1 122 ? 13.037 -6.665 -23.608 1.00 63.44 122 ALA A C 1
ATOM 902 O O . ALA A 1 122 ? 14.173 -7.106 -23.452 1.00 63.44 122 ALA A O 1
ATOM 903 N N . SER A 1 123 ? 12.570 -6.318 -24.811 1.00 62.00 123 SER A N 1
ATOM 904 C CA . SER A 1 123 ? 13.387 -6.257 -26.024 1.00 62.00 123 SER A CA 1
ATOM 905 C C . SER A 1 123 ? 14.209 -4.971 -26.155 1.00 62.00 123 SER A C 1
ATOM 907 O O . SER A 1 123 ? 15.050 -4.906 -27.046 1.00 62.00 123 SER A O 1
ATOM 909 N N . VAL A 1 124 ? 13.958 -3.954 -25.324 1.00 63.66 124 VAL A N 1
ATOM 910 C CA . VAL A 1 124 ? 14.704 -2.692 -25.281 1.00 63.66 124 VAL A CA 1
ATOM 911 C C . VAL A 1 124 ? 15.656 -2.757 -24.083 1.00 63.66 124 VAL A C 1
ATOM 913 O O . VAL A 1 124 ? 15.201 -2.769 -22.938 1.00 63.66 124 VAL A O 1
ATOM 916 N N . PRO A 1 125 ? 16.973 -2.849 -24.313 1.00 63.12 125 PRO A N 1
ATOM 917 C CA . PRO A 1 125 ? 17.970 -2.779 -23.254 1.00 63.12 125 PRO A CA 1
ATOM 918 C C . PRO A 1 125 ? 17.778 -1.521 -22.392 1.00 63.12 125 PRO A C 1
ATOM 920 O O . PRO A 1 125 ? 17.466 -0.452 -22.912 1.00 63.12 125 PRO A O 1
ATOM 923 N N . ALA A 1 126 ? 17.946 -1.631 -21.071 1.00 58.41 126 ALA A N 1
ATOM 924 C CA . ALA A 1 126 ? 17.698 -0.525 -20.135 1.00 58.41 126 ALA A CA 1
ATOM 925 C C . ALA A 1 126 ? 18.608 0.704 -20.367 1.00 58.41 126 ALA A C 1
ATOM 927 O O . ALA A 1 126 ? 18.296 1.799 -19.909 1.00 58.41 126 ALA A O 1
ATOM 928 N N . ASP A 1 127 ? 19.719 0.530 -21.085 1.00 64.75 127 ASP A N 1
ATOM 929 C CA . ASP A 1 127 ? 20.640 1.572 -21.548 1.00 64.75 127 ASP A CA 1
ATOM 930 C C . ASP A 1 127 ? 20.192 2.265 -22.850 1.00 64.75 127 ASP A C 1
ATOM 932 O O . ASP A 1 127 ? 20.840 3.214 -23.284 1.00 64.75 127 ASP A O 1
ATOM 936 N N . GLN A 1 128 ? 19.087 1.826 -23.462 1.00 67.81 128 GLN A N 1
ATOM 937 C CA . GLN A 1 128 ? 18.526 2.393 -24.695 1.00 67.81 128 GLN A CA 1
ATOM 938 C C . GLN A 1 128 ? 17.286 3.270 -24.479 1.00 67.81 128 GLN A C 1
ATOM 940 O O . GLN A 1 128 ? 16.686 3.713 -25.458 1.00 67.81 128 GLN A O 1
ATOM 945 N N . CYS A 1 129 ? 16.873 3.553 -23.238 1.00 76.00 129 CYS A N 1
ATOM 946 C CA . CYS A 1 129 ? 15.875 4.604 -23.045 1.00 76.00 129 CYS A CA 1
ATOM 947 C C . CYS A 1 129 ? 16.525 5.961 -23.416 1.00 76.00 129 CYS A C 1
ATOM 949 O O . CYS A 1 129 ? 17.566 6.314 -22.864 1.00 76.00 129 CYS A O 1
ATOM 951 N N . ASP A 1 130 ? 15.900 6.758 -24.291 1.00 79.56 130 ASP A N 1
ATOM 952 C CA . ASP A 1 130 ? 16.376 8.108 -24.687 1.00 79.56 130 ASP A CA 1
ATOM 953 C C . ASP A 1 130 ? 16.387 9.139 -23.529 1.00 79.56 130 ASP A C 1
ATOM 955 O O . ASP A 1 130 ? 16.672 10.323 -23.713 1.00 79.56 130 ASP A O 1
ATOM 959 N N . TYR A 1 131 ? 16.023 8.712 -22.323 1.00 76.88 131 TYR A N 1
ATOM 960 C CA . TYR A 1 131 ? 15.839 9.522 -21.131 1.00 76.88 131 TYR A CA 1
ATOM 961 C C . TYR A 1 131 ? 16.102 8.669 -19.891 1.00 76.88 131 TYR A C 1
ATOM 963 O O . TYR A 1 131 ? 16.094 7.439 -19.947 1.00 76.88 131 TYR A O 1
ATOM 971 N N . THR A 1 132 ? 16.346 9.326 -18.757 1.00 77.31 132 THR A N 1
ATOM 972 C CA . THR A 1 132 ? 16.526 8.641 -17.474 1.00 77.31 132 THR A CA 1
ATOM 973 C C . THR A 1 132 ? 15.269 7.835 -17.139 1.00 77.31 132 THR A C 1
ATOM 975 O O . THR A 1 132 ? 14.208 8.450 -17.005 1.00 77.31 132 THR A O 1
ATOM 978 N N . PRO A 1 133 ? 15.361 6.498 -17.018 1.00 75.69 133 PRO A N 1
ATOM 979 C CA . PRO A 1 133 ? 14.199 5.658 -16.762 1.00 75.69 133 PRO A CA 1
ATOM 980 C C . PRO A 1 133 ? 13.592 5.977 -15.396 1.00 75.69 133 PRO A C 1
ATOM 982 O O . PRO A 1 133 ? 14.312 6.154 -14.407 1.00 75.69 133 PRO A O 1
ATOM 985 N N . ASP A 1 134 ? 12.264 6.008 -15.336 1.00 78.81 134 ASP A N 1
ATOM 986 C CA . ASP A 1 134 ? 11.542 6.161 -14.079 1.00 78.81 134 ASP A CA 1
ATOM 987 C C . ASP A 1 134 ? 11.636 4.854 -13.289 1.00 78.81 134 ASP A C 1
ATOM 989 O O . ASP A 1 134 ? 11.284 3.776 -13.774 1.00 78.81 134 ASP A O 1
ATOM 993 N N . VAL A 1 135 ? 12.110 4.936 -12.046 1.00 79.38 135 VAL A N 1
ATOM 994 C CA . VAL A 1 135 ? 12.216 3.764 -11.172 1.00 79.38 135 VAL A CA 1
ATOM 995 C C . VAL A 1 135 ? 10.961 3.666 -10.318 1.00 79.38 135 VAL A C 1
ATOM 997 O O . VAL A 1 135 ? 10.760 4.439 -9.381 1.00 79.38 135 VAL A O 1
ATOM 1000 N N . TYR A 1 136 ? 10.124 2.675 -10.612 1.00 79.31 136 TYR A N 1
ATOM 1001 C CA . TYR A 1 136 ? 9.001 2.319 -9.756 1.00 79.31 136 TYR A CA 1
ATOM 1002 C C . TYR A 1 136 ? 9.458 1.315 -8.698 1.00 79.31 136 TYR A C 1
ATOM 1004 O O . TYR A 1 136 ? 9.981 0.250 -9.021 1.00 79.31 136 TYR A O 1
ATOM 1012 N N . THR A 1 137 ? 9.255 1.643 -7.423 1.00 78.25 137 THR A N 1
ATOM 1013 C CA . THR A 1 137 ? 9.527 0.716 -6.317 1.00 78.25 137 THR A CA 1
ATOM 1014 C C . THR A 1 137 ? 8.217 0.084 -5.870 1.00 78.25 137 THR A C 1
ATOM 1016 O O . THR A 1 137 ? 7.370 0.762 -5.292 1.00 78.25 137 THR A O 1
ATOM 1019 N N . ALA A 1 138 ? 8.052 -1.209 -6.137 1.00 77.31 138 ALA A N 1
ATOM 1020 C CA . ALA A 1 138 ? 6.921 -1.982 -5.650 1.00 77.31 138 ALA A CA 1
ATOM 1021 C C . ALA A 1 138 ? 7.200 -2.466 -4.225 1.00 77.31 138 ALA A C 1
ATOM 1023 O O . ALA A 1 138 ? 8.261 -3.036 -3.939 1.00 77.31 138 ALA A O 1
ATOM 1024 N N . THR A 1 139 ? 6.241 -2.255 -3.331 1.00 72.31 139 THR A N 1
ATOM 1025 C CA . THR A 1 139 ? 6.281 -2.822 -1.983 1.00 72.31 139 THR A CA 1
ATOM 1026 C C . THR A 1 139 ? 5.745 -4.253 -2.055 1.00 72.31 139 THR A C 1
ATOM 1028 O O . THR A 1 139 ? 4.663 -4.446 -2.609 1.00 72.31 139 THR A O 1
ATOM 1031 N N . PRO A 1 140 ? 6.476 -5.268 -1.559 1.00 66.75 140 PRO A N 1
ATOM 1032 C CA . PRO A 1 140 ? 5.956 -6.629 -1.543 1.00 66.75 140 PRO A CA 1
ATOM 1033 C C . PRO A 1 140 ? 4.688 -6.684 -0.683 1.00 66.75 140 PRO A C 1
ATOM 1035 O O . PRO A 1 140 ? 4.679 -6.197 0.449 1.00 66.75 140 PRO A O 1
ATOM 1038 N N . GLY A 1 141 ? 3.620 -7.269 -1.227 1.00 66.81 141 GLY A N 1
ATOM 1039 C CA . GLY A 1 141 ? 2.399 -7.508 -0.466 1.00 66.81 141 GLY A CA 1
ATOM 1040 C C . GLY A 1 141 ? 2.667 -8.446 0.715 1.00 66.81 141 GLY A C 1
ATOM 1041 O O . GLY A 1 141 ? 3.391 -9.432 0.594 1.00 66.81 141 GLY A O 1
ATOM 1042 N N . TRP A 1 142 ? 2.093 -8.136 1.873 1.00 65.75 142 TRP A N 1
ATOM 1043 C CA . TRP A 1 142 ? 2.188 -8.928 3.100 1.00 65.75 142 TRP A CA 1
ATOM 1044 C C . TRP A 1 142 ? 1.306 -10.171 3.053 1.00 65.75 142 TRP A C 1
ATOM 1046 O O . TRP A 1 142 ? 1.610 -11.172 3.699 1.00 65.75 142 TRP A O 1
ATOM 1056 N N . PHE A 1 143 ? 0.185 -10.095 2.330 1.00 66.19 143 PHE A N 1
ATOM 1057 C CA . PHE A 1 143 ? -0.847 -11.137 2.330 1.00 66.19 143 PHE A CA 1
ATOM 1058 C C . PHE A 1 143 ? -0.932 -11.908 1.012 1.00 66.19 143 PHE A C 1
ATOM 1060 O O . PHE A 1 143 ? -1.761 -12.809 0.872 1.00 66.19 143 PHE A O 1
ATOM 1067 N N . SER A 1 144 ? -0.077 -11.574 0.053 1.00 58.91 144 SER A N 1
ATOM 1068 C CA . SER A 1 144 ? -0.003 -12.205 -1.256 1.00 58.91 144 SER A CA 1
ATOM 1069 C C . SER A 1 144 ? 1.318 -12.957 -1.402 1.00 58.91 144 SER A C 1
ATOM 1071 O O . SER A 1 144 ? 2.356 -12.353 -1.674 1.00 58.91 144 SER A O 1
ATOM 1073 N N . TRP A 1 145 ? 1.267 -14.273 -1.215 1.00 51.09 145 TRP A N 1
ATOM 1074 C CA . TRP A 1 145 ? 2.348 -15.207 -1.533 1.00 51.09 145 TRP A CA 1
ATOM 1075 C C . TRP A 1 145 ? 2.058 -15.958 -2.833 1.00 51.09 145 TRP A C 1
ATOM 1077 O O . TRP A 1 145 ? 0.868 -16.254 -3.102 1.00 51.09 145 TRP A O 1
#